Protein AF-A0A1J3IW34-F1 (afdb_monomer_lite)

Sequence (109 aa):
ADEKLFQKMSLVQQFISPVHLDIQPAFQNETSWLLAQKELQKINMYKTPRDKLMCILSCCKVISNLLLNASLASNENAPGADEFLPALIYVTIKANPPQFHSNLLYIQR

InterPro domains:
  IPR003123 VPS9 domain [PF02204] (33-109)
  IPR003123 VPS9 domain [PS51205] (1-109)
  IPR003123 VPS9 domain [SM00167] (32-109)
  IPR037191 VPS9 domain superfamily [G3DSA:1.20.1050.80] (1-109)
  IPR037191 VPS9 domain superfamily [SSF109993] (2-109)
  IPR045046 Vacuolar protein sorting-associated protein 9-like [PTHR23101] (1-109)

Foldseek 3Di:
DQVVLLVVLVVCLVPDALVVLVQDPLLRPPVLLVQLLVLLQCLVVDDDLVVSVVSVVSSLVSQQVSQQVSCVVVVHDRDDCSNRVSSSVSSCSNSSHGPVVVSVVRSVD

Secondary structure (DSSP, 8-state):
-HHHHHHHHHHHTTT--GGGGT--GGG--HHHHHHHHHHHHGGGG--SHHHHHHHHHHHHHHHHHHHHHHHHHHTPPPP-HHHHHHHHHHHHHHH--TTHHHHHHHHH-

Structure (mmCIF, N/CA/C/O backbone):
data_AF-A0A1J3IW34-F1
#
_entry.id   AF-A0A1J3IW34-F1
#
loop_
_atom_site.group_PDB
_atom_site.id
_atom_site.type_symbol
_atom_site.label_atom_id
_atom_site.label_alt_id
_atom_site.label_comp_id
_atom_site.label_asym_id
_atom_site.label_entity_id
_atom_site.label_seq_id
_atom_site.pdbx_PDB_ins_code
_atom_site.Cartn_x
_atom_site.Cartn_y
_atom_site.Cartn_z
_atom_site.occupancy
_atom_site.B_iso_or_equiv
_atom_site.auth_seq_id
_atom_site.auth_comp_id
_atom_site.auth_asym_id
_atom_site.auth_atom_id
_atom_site.pdbx_PDB_model_num
ATOM 1 N N . ALA A 1 1 ? -16.166 -4.151 7.795 1.00 92.88 1 ALA A N 1
ATOM 2 C CA . ALA A 1 1 ? -15.427 -3.704 6.594 1.00 92.88 1 ALA A CA 1
ATOM 3 C C . ALA A 1 1 ? -13.929 -3.973 6.733 1.00 92.88 1 ALA A C 1
ATOM 5 O O . ALA A 1 1 ? -13.365 -4.578 5.830 1.00 92.88 1 ALA A O 1
ATOM 6 N N . ASP A 1 2 ? -13.314 -3.621 7.868 1.00 97.31 2 ASP A N 1
ATOM 7 C CA . ASP A 1 2 ? -11.896 -3.905 8.139 1.00 97.31 2 ASP A CA 1
ATOM 8 C C . ASP A 1 2 ? -11.517 -5.381 8.048 1.00 97.31 2 ASP A C 1
ATOM 10 O O . ASP A 1 2 ? -10.595 -5.718 7.319 1.00 97.31 2 ASP A O 1
ATOM 14 N N . GLU A 1 3 ? -12.251 -6.266 8.725 1.00 97.69 3 GLU A N 1
ATOM 15 C CA . GLU A 1 3 ? -11.946 -7.703 8.718 1.00 97.69 3 GLU A CA 1
ATOM 16 C C . GLU A 1 3 ? -11.982 -8.294 7.303 1.00 97.69 3 GLU A C 1
ATOM 18 O O . GLU A 1 3 ? -11.051 -8.981 6.892 1.00 97.69 3 GLU A O 1
ATOM 23 N N . LYS A 1 4 ? -13.003 -7.938 6.512 1.00 98.06 4 LYS A N 1
ATOM 24 C CA . LYS A 1 4 ? -13.114 -8.342 5.103 1.00 98.06 4 LYS A CA 1
ATOM 25 C C . LYS A 1 4 ? -11.906 -7.877 4.284 1.00 98.06 4 LYS A C 1
ATOM 27 O O . LYS A 1 4 ? -11.408 -8.632 3.452 1.00 98.06 4 LYS A O 1
ATOM 32 N N . LEU A 1 5 ? -11.455 -6.636 4.488 1.00 97.88 5 LEU A N 1
ATOM 33 C CA . LEU A 1 5 ? -10.304 -6.085 3.774 1.00 97.88 5 LEU A CA 1
ATOM 34 C C . LEU A 1 5 ? -9.008 -6.795 4.181 1.00 97.88 5 LEU A C 1
ATOM 36 O O . LEU A 1 5 ? -8.255 -7.224 3.309 1.00 97.88 5 LEU A O 1
ATOM 40 N N . PHE A 1 6 ? -8.800 -6.975 5.485 1.00 98.38 6 PHE A N 1
ATOM 41 C CA . PHE A 1 6 ? -7.631 -7.645 6.045 1.00 98.38 6 PHE A CA 1
ATOM 42 C C . PHE A 1 6 ? -7.535 -9.100 5.576 1.00 98.38 6 PHE A C 1
ATOM 44 O O . PHE A 1 6 ? -6.498 -9.511 5.065 1.00 98.38 6 PHE A O 1
ATOM 51 N N . GLN A 1 7 ? -8.629 -9.866 5.658 1.00 98.25 7 GLN A N 1
ATOM 52 C CA . GLN A 1 7 ? -8.683 -11.247 5.166 1.00 98.25 7 GLN A CA 1
ATOM 53 C C . GLN A 1 7 ? -8.373 -11.323 3.668 1.00 98.25 7 GLN A C 1
ATOM 55 O O . GLN A 1 7 ? -7.580 -12.161 3.240 1.00 98.25 7 GLN A O 1
ATOM 60 N N . LYS A 1 8 ? -8.946 -10.417 2.862 1.00 98.31 8 LYS A N 1
ATOM 61 C CA . LYS A 1 8 ? -8.681 -10.378 1.420 1.00 98.31 8 LYS A CA 1
ATOM 62 C C . LYS A 1 8 ? -7.201 -10.115 1.127 1.00 98.31 8 LYS A C 1
ATOM 64 O O . LYS A 1 8 ? -6.615 -10.833 0.322 1.00 98.31 8 LYS A O 1
ATOM 69 N N . MET A 1 9 ? -6.587 -9.132 1.787 1.00 98.19 9 MET A N 1
ATOM 70 C CA . MET A 1 9 ? -5.158 -8.841 1.624 1.00 98.19 9 MET A CA 1
ATOM 71 C C . MET A 1 9 ? -4.272 -9.989 2.129 1.00 98.19 9 MET A C 1
ATOM 73 O O . MET A 1 9 ? -3.288 -10.307 1.471 1.00 98.19 9 MET A O 1
ATOM 77 N N . SER A 1 10 ? -4.627 -10.659 3.233 1.00 98.06 10 SER A N 1
ATOM 78 C CA . SER A 1 10 ? -3.908 -11.833 3.765 1.00 98.06 10 SER A CA 1
ATOM 79 C C . SER A 1 10 ? -3.847 -13.010 2.791 1.00 98.06 10 SER A C 1
ATOM 81 O O . SER A 1 10 ? -2.852 -13.730 2.765 1.00 98.06 10 SER A O 1
ATOM 83 N N . LEU A 1 11 ? -4.891 -13.215 1.986 1.00 98.38 11 LEU A N 1
ATOM 84 C CA . LEU A 1 11 ? -4.902 -14.256 0.956 1.00 98.38 11 LEU A CA 1
ATOM 85 C C . LEU A 1 11 ? -4.132 -13.810 -0.291 1.00 98.38 11 LEU A C 1
ATOM 87 O O . LEU A 1 11 ? -3.254 -14.523 -0.766 1.00 98.38 11 LEU A O 1
ATOM 91 N N . VAL A 1 12 ? -4.423 -12.607 -0.797 1.00 98.00 12 VAL A N 1
ATOM 92 C CA . VAL A 1 12 ? -3.832 -12.097 -2.047 1.00 98.00 12 VAL A CA 1
ATOM 93 C C . VAL A 1 12 ? -2.321 -11.888 -1.924 1.00 98.00 12 VAL A C 1
ATOM 95 O O . VAL A 1 12 ? -1.583 -12.175 -2.866 1.00 98.00 12 VAL A O 1
ATOM 98 N N . GLN A 1 13 ? -1.829 -11.444 -0.763 1.00 96.56 13 GLN A N 1
ATOM 99 C CA . GLN A 1 13 ? -0.403 -11.165 -0.575 1.00 96.56 13 GLN A CA 1
ATOM 100 C C . GLN A 1 13 ? 0.506 -12.391 -0.768 1.00 96.56 13 GLN A C 1
ATOM 102 O O . GLN A 1 13 ? 1.691 -12.208 -1.051 1.00 96.56 13 GLN A O 1
ATOM 107 N N . GLN A 1 14 ? -0.034 -13.611 -0.639 1.00 96.56 14 GLN A N 1
ATOM 108 C CA . GLN A 1 14 ? 0.717 -14.869 -0.742 1.00 96.56 14 GLN A CA 1
ATOM 109 C C . GLN A 1 14 ? 1.160 -15.187 -2.173 1.00 96.56 14 GLN A C 1
ATOM 111 O O . GLN A 1 14 ? 2.164 -15.865 -2.355 1.00 96.56 14 GLN A O 1
ATOM 116 N N . PHE A 1 15 ? 0.430 -14.698 -3.179 1.00 95.94 15 PHE A N 1
ATOM 117 C CA . PHE A 1 15 ? 0.695 -15.016 -4.587 1.00 95.94 15 PHE A CA 1
ATOM 118 C C . PHE A 1 15 ? 0.824 -13.783 -5.484 1.00 95.94 15 PHE A C 1
ATOM 120 O O . PHE A 1 15 ? 1.317 -13.897 -6.605 1.00 95.94 15 PHE A O 1
ATOM 127 N N . ILE A 1 16 ? 0.399 -12.600 -5.023 1.00 94.88 16 ILE A N 1
ATOM 128 C CA . ILE A 1 16 ? 0.565 -11.379 -5.806 1.00 94.88 16 ILE A CA 1
ATOM 129 C C . ILE A 1 16 ? 2.051 -11.057 -5.981 1.00 94.88 16 ILE A C 1
ATOM 131 O O . ILE A 1 16 ? 2.840 -11.060 -5.029 1.00 94.88 16 ILE A O 1
ATOM 135 N N . SER A 1 17 ? 2.390 -10.729 -7.216 1.00 91.75 17 SER A N 1
ATOM 136 C CA . SER A 1 17 ? 3.710 -10.298 -7.666 1.00 91.75 17 SER A CA 1
ATOM 137 C C . SER A 1 17 ? 3.567 -9.011 -8.486 1.00 91.75 17 SER A C 1
ATOM 139 O O . SER A 1 17 ? 2.464 -8.735 -8.972 1.00 91.75 17 SER A O 1
ATOM 141 N N . PRO A 1 18 ? 4.644 -8.225 -8.660 1.00 91.31 18 PRO A N 1
ATOM 142 C CA . PRO A 1 18 ? 4.575 -6.920 -9.321 1.00 91.31 18 PRO A CA 1
ATOM 143 C C . PRO A 1 18 ? 3.959 -6.951 -10.732 1.00 91.31 18 PRO A C 1
ATOM 145 O O . PRO A 1 18 ? 3.214 -6.045 -11.098 1.00 91.31 18 PRO A O 1
ATOM 148 N N . VAL A 1 19 ? 4.189 -8.027 -11.492 1.00 91.50 19 VAL A N 1
ATOM 149 C CA . VAL A 1 19 ? 3.658 -8.190 -12.859 1.00 91.50 19 VAL A CA 1
ATOM 150 C C . VAL A 1 19 ? 2.131 -8.267 -12.924 1.00 91.50 19 VAL A C 1
ATOM 152 O O . VAL A 1 19 ? 1.557 -7.940 -13.951 1.00 91.50 19 VAL A O 1
ATOM 155 N N . HIS A 1 20 ? 1.454 -8.662 -11.841 1.00 93.75 20 HIS A N 1
ATOM 156 C CA . HIS A 1 20 ? -0.014 -8.705 -11.798 1.00 93.75 20 HIS A CA 1
ATOM 157 C C . HIS A 1 20 ? -0.658 -7.313 -11.729 1.00 93.75 20 HIS A C 1
ATOM 159 O O . HIS A 1 20 ? -1.878 -7.201 -11.830 1.00 93.75 20 HIS A O 1
ATOM 165 N N . LEU A 1 21 ? 0.144 -6.279 -11.475 1.00 93.69 21 LEU A N 1
ATOM 166 C CA . LEU A 1 21 ? -0.280 -4.886 -11.380 1.00 93.69 21 LEU A CA 1
ATOM 167 C C . LEU A 1 21 ? 0.435 -4.022 -12.430 1.00 93.69 21 LEU A C 1
ATOM 169 O O . LEU A 1 21 ? 0.526 -2.818 -12.252 1.00 93.69 21 LEU A O 1
ATOM 173 N N . ASP A 1 22 ? 0.988 -4.622 -13.487 1.00 90.69 22 ASP A N 1
ATOM 174 C CA . ASP A 1 22 ? 1.691 -3.903 -14.560 1.00 90.69 22 ASP A CA 1
ATOM 175 C C . ASP A 1 22 ? 2.930 -3.104 -14.094 1.00 90.69 22 ASP A C 1
ATO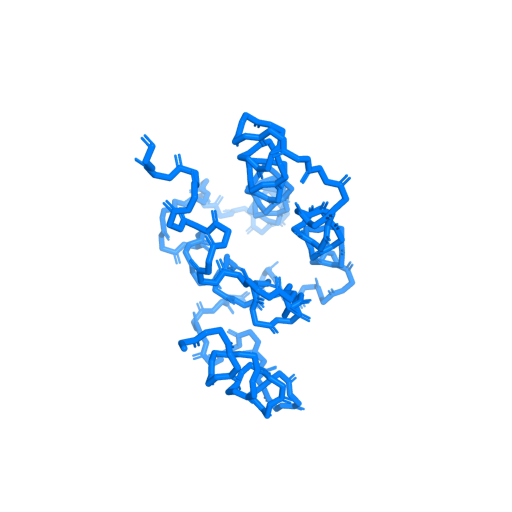M 177 O O . ASP A 1 22 ? 3.394 -2.180 -14.765 1.00 90.69 22 ASP A O 1
ATOM 181 N N . ILE A 1 23 ? 3.528 -3.486 -12.956 1.00 89.62 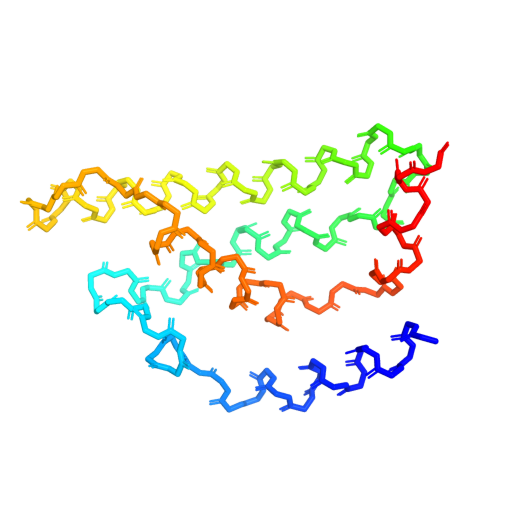23 ILE A N 1
ATOM 182 C CA . ILE A 1 23 ? 4.776 -2.883 -12.470 1.00 89.62 23 ILE A CA 1
ATOM 183 C C . ILE A 1 23 ? 5.942 -3.393 -13.325 1.00 89.62 23 ILE A C 1
ATOM 185 O O . ILE A 1 23 ? 6.290 -4.583 -13.290 1.00 89.62 23 ILE A O 1
ATOM 189 N N . GLN A 1 24 ? 6.573 -2.478 -14.067 1.00 84.88 24 GLN A N 1
ATOM 190 C CA . GLN A 1 24 ? 7.653 -2.818 -14.997 1.00 84.88 24 GLN A CA 1
ATOM 191 C C . GLN A 1 24 ? 8.849 -3.472 -14.282 1.00 84.88 24 GLN A C 1
ATOM 193 O O . GLN A 1 24 ? 9.141 -3.123 -13.134 1.00 84.88 24 GLN A O 1
ATOM 198 N N . PRO A 1 25 ? 9.588 -4.380 -14.953 1.00 80.31 25 PRO A N 1
ATOM 199 C CA . PRO A 1 25 ? 10.768 -5.058 -14.404 1.00 80.31 25 PRO A CA 1
ATOM 200 C C . PRO A 1 25 ? 11.810 -4.139 -13.767 1.00 80.31 25 PRO A C 1
ATOM 202 O O . PRO A 1 25 ? 12.392 -4.499 -12.743 1.00 80.31 25 PRO A O 1
ATOM 205 N N . ALA A 1 26 ? 11.985 -2.932 -14.314 1.00 75.31 26 ALA A N 1
ATOM 206 C CA . ALA A 1 26 ? 12.877 -1.907 -13.772 1.00 75.31 26 ALA A CA 1
ATOM 207 C C . ALA A 1 26 ? 12.572 -1.547 -12.301 1.00 75.31 26 ALA A C 1
ATOM 209 O O . ALA A 1 26 ? 13.463 -1.119 -11.570 1.00 75.31 26 ALA A O 1
ATOM 210 N N . PHE A 1 27 ? 11.342 -1.789 -11.835 1.00 72.44 27 PHE A N 1
ATOM 211 C CA . PHE A 1 27 ? 10.851 -1.438 -10.501 1.00 72.44 27 PHE A CA 1
ATOM 212 C C . PHE A 1 27 ? 10.636 -2.660 -9.580 1.00 72.44 27 PHE A C 1
ATOM 214 O O . PHE A 1 27 ? 10.049 -2.542 -8.507 1.00 72.44 27 PHE A O 1
ATOM 221 N N . GLN A 1 28 ? 11.091 -3.863 -9.952 1.00 69.00 28 GLN A N 1
ATOM 222 C CA . GLN A 1 28 ? 10.702 -5.111 -9.267 1.00 69.00 28 GLN A CA 1
ATOM 223 C C . GLN A 1 28 ? 11.547 -5.511 -8.046 1.00 69.00 28 GLN A C 1
ATOM 225 O O . GLN A 1 28 ? 11.384 -6.618 -7.534 1.00 69.00 28 GLN A O 1
ATOM 230 N N . ASN A 1 29 ? 12.427 -4.650 -7.526 1.00 71.94 29 ASN A N 1
ATOM 231 C CA . ASN A 1 29 ? 13.215 -5.005 -6.341 1.00 71.94 29 ASN A CA 1
ATOM 232 C C . ASN A 1 29 ? 12.316 -5.126 -5.092 1.00 71.94 29 ASN A C 1
ATOM 234 O O . ASN A 1 29 ? 11.950 -4.132 -4.467 1.00 71.94 29 ASN A O 1
ATOM 238 N N . GLU A 1 30 ? 11.959 -6.357 -4.717 1.00 65.69 30 GLU A N 1
ATOM 239 C CA . GLU A 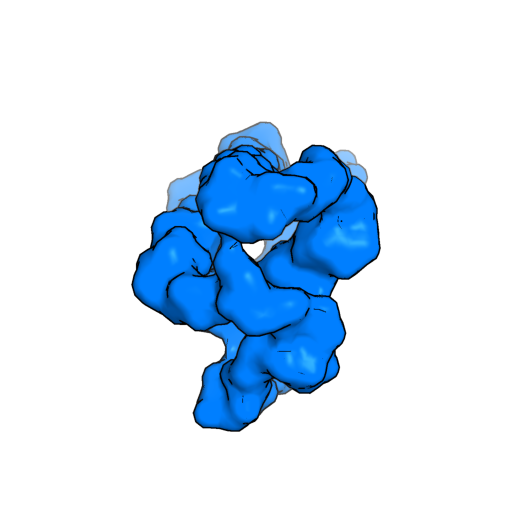1 30 ? 11.035 -6.631 -3.610 1.00 65.69 30 GLU A CA 1
ATOM 240 C C . GLU A 1 30 ? 11.521 -6.093 -2.262 1.00 65.69 30 GLU A C 1
ATOM 242 O O . GLU A 1 30 ? 10.731 -5.549 -1.485 1.00 65.69 30 GLU A O 1
ATOM 247 N N . THR A 1 31 ? 12.827 -6.178 -2.004 1.00 75.94 31 THR A N 1
ATOM 248 C CA . THR A 1 31 ? 13.441 -5.683 -0.766 1.00 75.94 31 THR A CA 1
ATOM 249 C C . THR A 1 31 ? 13.314 -4.166 -0.652 1.00 75.94 31 THR A C 1
ATOM 251 O O . THR A 1 31 ? 13.169 -3.638 0.452 1.00 75.94 31 THR A O 1
ATOM 254 N N . SER A 1 32 ? 13.308 -3.454 -1.783 1.00 79.62 32 SER A N 1
ATOM 255 C CA . SER A 1 32 ? 13.149 -1.999 -1.810 1.00 79.62 32 SER A CA 1
ATOM 256 C C . SER A 1 32 ? 11.798 -1.561 -1.246 1.00 79.62 32 SER A C 1
ATOM 258 O O . SER A 1 32 ? 11.725 -0.578 -0.509 1.00 79.62 32 SER A O 1
ATOM 260 N N . TRP A 1 33 ? 10.733 -2.325 -1.500 1.00 90.44 33 TRP A N 1
ATOM 261 C CA . TRP A 1 33 ? 9.378 -1.985 -1.061 1.00 90.44 33 TRP A CA 1
ATOM 262 C C . TRP A 1 33 ? 9.146 -2.168 0.443 1.00 90.44 33 TRP A C 1
ATOM 264 O O . TRP A 1 33 ? 8.198 -1.599 0.990 1.00 90.44 33 TRP A O 1
ATOM 274 N N . LEU A 1 34 ? 10.011 -2.918 1.135 1.00 93.88 34 LEU A N 1
ATOM 275 C CA . LEU A 1 34 ? 9.866 -3.213 2.563 1.00 93.88 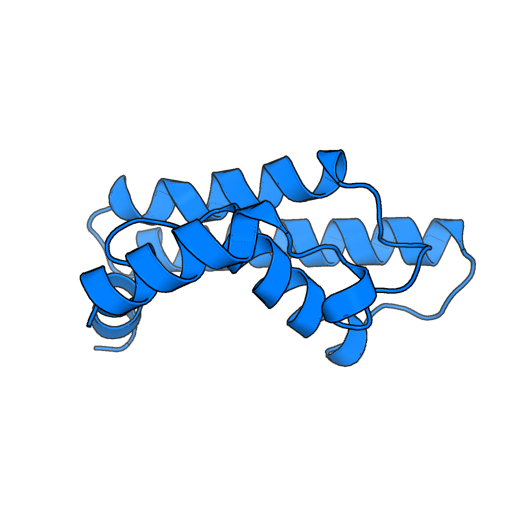34 LEU A CA 1
ATOM 276 C C . LEU A 1 34 ? 9.825 -1.941 3.424 1.00 93.88 34 LEU A C 1
ATOM 278 O O . LEU A 1 34 ? 9.099 -1.885 4.416 1.00 93.88 34 LEU A O 1
ATOM 282 N N . LEU A 1 35 ? 10.579 -0.905 3.045 1.00 94.00 35 LEU A N 1
ATOM 283 C CA . LEU A 1 35 ? 10.582 0.370 3.765 1.00 94.00 35 LEU A CA 1
ATOM 284 C C . LEU A 1 35 ? 9.217 1.064 3.689 1.00 94.00 35 LEU A C 1
ATOM 286 O O . LEU A 1 35 ? 8.699 1.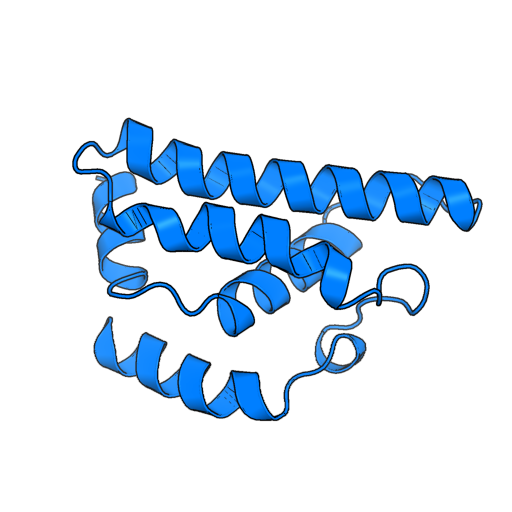500 4.715 1.00 94.00 35 LEU A O 1
ATOM 290 N N . ALA A 1 36 ? 8.600 1.103 2.505 1.00 96.44 36 ALA A N 1
ATOM 291 C CA . ALA A 1 36 ? 7.278 1.698 2.323 1.00 96.44 36 ALA A CA 1
ATOM 292 C C . ALA A 1 36 ? 6.203 0.929 3.110 1.00 96.44 36 ALA A C 1
ATOM 294 O O . ALA A 1 36 ? 5.370 1.534 3.785 1.00 96.44 36 ALA A O 1
ATOM 295 N N . GLN A 1 37 ? 6.281 -0.408 3.106 1.00 97.38 37 GLN A N 1
ATOM 296 C CA . GLN A 1 37 ? 5.377 -1.257 3.888 1.00 97.38 37 GLN A CA 1
ATOM 297 C C . GLN A 1 37 ? 5.461 -0.944 5.385 1.00 97.38 37 GLN A C 1
ATOM 299 O O . GLN A 1 37 ? 4.434 -0.758 6.040 1.00 97.38 37 GLN A O 1
ATOM 304 N N . LYS A 1 38 ? 6.684 -0.825 5.920 1.00 97.19 38 LYS A N 1
ATOM 305 C CA . LYS A 1 38 ? 6.911 -0.489 7.329 1.00 97.19 38 LYS A CA 1
ATOM 306 C C . LYS A 1 38 ? 6.375 0.890 7.693 1.00 97.19 38 LYS A C 1
ATOM 308 O O . LYS A 1 38 ? 5.809 1.030 8.771 1.00 97.19 38 LYS A O 1
ATOM 313 N N . GLU A 1 39 ? 6.523 1.899 6.830 1.00 98.00 39 GLU A N 1
ATOM 314 C CA . GLU A 1 39 ? 5.927 3.220 7.080 1.00 98.00 39 GLU A CA 1
ATOM 315 C C . GLU A 1 39 ? 4.404 3.136 7.207 1.00 98.00 39 GLU A C 1
ATOM 317 O O . GLU A 1 39 ? 3.833 3.689 8.148 1.00 98.00 39 GLU A O 1
ATOM 322 N N . LEU A 1 40 ? 3.746 2.382 6.321 1.00 98.06 40 LEU A N 1
ATOM 323 C CA . LEU A 1 40 ? 2.294 2.228 6.352 1.00 98.06 40 LEU A CA 1
ATOM 324 C C . LEU A 1 40 ? 1.810 1.446 7.586 1.00 98.06 40 LEU A C 1
ATOM 326 O O . LEU A 1 40 ? 0.795 1.800 8.187 1.00 98.06 40 LEU A O 1
ATOM 330 N N . GLN A 1 41 ? 2.551 0.420 8.015 1.00 98.19 41 GLN A N 1
ATOM 331 C CA . GLN A 1 41 ? 2.220 -0.390 9.196 1.00 98.19 41 GLN A CA 1
ATOM 332 C C . GLN A 1 41 ? 2.224 0.407 10.511 1.00 98.19 41 GLN A C 1
ATOM 334 O O . GLN A 1 41 ? 1.534 0.028 11.460 1.00 98.19 41 GLN A O 1
ATOM 339 N N . LYS A 1 42 ? 2.925 1.548 10.572 1.00 98.19 42 LYS A N 1
ATOM 340 C CA . LYS A 1 42 ? 2.934 2.424 11.756 1.00 98.19 42 LYS A CA 1
ATOM 341 C C . LYS A 1 42 ? 1.602 3.134 12.004 1.00 98.19 42 LYS A C 1
ATOM 343 O O . LYS A 1 42 ? 1.426 3.702 13.078 1.00 98.19 42 LYS A O 1
ATOM 348 N N . ILE A 1 43 ? 0.644 3.102 11.073 1.00 98.44 43 ILE A N 1
ATOM 349 C CA . ILE A 1 43 ? -0.614 3.864 11.174 1.00 98.44 43 ILE A CA 1
ATOM 350 C C . ILE A 1 43 ? -1.388 3.612 12.483 1.00 98.44 43 ILE A C 1
ATOM 352 O O . ILE A 1 43 ? -2.003 4.528 13.031 1.00 98.44 43 ILE A O 1
ATOM 356 N N . ASN A 1 44 ? -1.314 2.402 13.046 1.00 97.62 44 ASN A N 1
ATOM 357 C CA . ASN A 1 44 ? -1.974 2.064 14.315 1.00 97.62 44 ASN A CA 1
ATOM 358 C C . ASN A 1 44 ? -1.169 2.430 15.568 1.00 97.62 44 ASN A C 1
ATOM 360 O O . ASN A 1 44 ? -1.703 2.354 16.670 1.00 97.62 44 ASN A O 1
ATOM 364 N N . MET A 1 45 ? 0.082 2.869 15.419 1.00 98.12 45 MET A N 1
ATOM 365 C CA . MET A 1 45 ? 0.885 3.397 16.527 1.00 98.12 45 MET A CA 1
ATOM 366 C C . MET A 1 45 ? 0.476 4.825 16.907 1.00 98.12 45 MET A C 1
ATOM 368 O O . MET A 1 45 ? 0.748 5.271 18.020 1.00 98.12 45 MET A O 1
ATOM 372 N N . TYR A 1 46 ? -0.195 5.540 16.000 1.00 98.06 46 TYR A N 1
ATOM 373 C CA . TYR A 1 46 ? -0.595 6.929 16.193 1.00 98.06 46 TYR A CA 1
ATOM 374 C C . TYR A 1 46 ? -2.100 7.071 16.421 1.00 98.06 46 TYR A C 1
ATOM 376 O O . TYR A 1 46 ? -2.906 6.309 15.885 1.00 98.06 46 TYR A O 1
ATOM 384 N N . LYS A 1 47 ? -2.489 8.081 17.208 1.00 96.44 47 LYS A N 1
ATOM 385 C CA . LYS A 1 47 ? -3.893 8.352 17.569 1.00 96.44 47 LYS A CA 1
ATOM 386 C C . LYS A 1 47 ? -4.511 9.513 16.787 1.00 96.44 47 LYS A C 1
ATOM 388 O O . LYS A 1 47 ? -5.716 9.506 16.542 1.00 96.44 47 LYS A O 1
ATOM 393 N N . THR A 1 48 ? -3.715 10.513 16.406 1.00 97.75 48 THR A N 1
ATOM 394 C CA . THR A 1 48 ? -4.236 11.716 15.742 1.00 97.75 48 THR A CA 1
ATOM 395 C C . THR A 1 48 ? -4.436 11.471 14.238 1.00 97.75 48 THR A C 1
ATOM 397 O O . THR A 1 48 ? -3.642 10.741 13.637 1.00 97.75 48 THR A O 1
ATOM 400 N N . PRO A 1 49 ? -5.460 12.074 13.599 1.00 97.88 49 PRO A N 1
ATOM 401 C CA . PRO A 1 49 ? -5.653 11.976 12.148 1.00 97.88 49 PRO A CA 1
ATOM 402 C C . PRO A 1 49 ? -4.421 12.443 11.366 1.00 97.88 49 PRO A C 1
ATOM 404 O O . PRO A 1 49 ? -4.009 11.802 10.401 1.00 97.88 49 PRO A O 1
ATOM 407 N N . ARG A 1 50 ? -3.784 13.524 11.837 1.00 98.06 50 ARG A N 1
ATOM 408 C CA . ARG A 1 50 ? -2.574 14.091 11.236 1.00 98.06 50 ARG A CA 1
ATOM 409 C C . ARG A 1 50 ? -1.429 13.084 11.216 1.00 98.06 50 ARG A C 1
ATOM 411 O O . ARG A 1 50 ? -0.850 12.859 10.161 1.00 98.06 50 ARG A O 1
ATOM 418 N N . ASP A 1 51 ? -1.116 12.466 12.350 1.00 98.19 51 ASP A N 1
ATOM 419 C CA . ASP A 1 51 ? 0.012 11.533 12.434 1.00 98.19 51 ASP A CA 1
ATOM 420 C C . ASP A 1 51 ? -0.256 10.252 11.632 1.00 98.19 51 ASP A C 1
ATOM 422 O O . ASP A 1 51 ? 0.637 9.738 10.962 1.00 98.19 51 ASP A O 1
ATOM 426 N N . LYS A 1 52 ? -1.510 9.779 11.613 1.00 98.50 52 LYS A N 1
ATOM 427 C CA . LYS A 1 52 ? -1.924 8.661 10.753 1.00 98.50 52 LYS A CA 1
ATOM 428 C C . LYS A 1 52 ? -1.755 8.988 9.267 1.00 98.50 52 LYS A C 1
ATOM 430 O O . LYS A 1 52 ? -1.233 8.165 8.516 1.00 98.50 52 LYS A O 1
ATOM 435 N N . LEU A 1 53 ? -2.139 10.196 8.847 1.00 98.44 53 LEU A N 1
ATOM 436 C CA . LEU A 1 53 ? -1.920 10.676 7.482 1.00 98.44 53 LEU A CA 1
ATOM 437 C C . LEU A 1 53 ? -0.424 10.780 7.158 1.00 98.44 53 LEU A C 1
ATOM 439 O O . LEU A 1 53 ? -0.016 10.432 6.052 1.00 98.44 53 LEU A O 1
ATOM 443 N N . MET A 1 54 ? 0.412 11.180 8.120 1.00 98.31 54 MET A N 1
ATOM 444 C CA . MET A 1 54 ? 1.863 11.211 7.928 1.00 98.31 54 MET A CA 1
ATOM 445 C C . MET A 1 54 ? 2.445 9.823 7.635 1.00 98.31 54 MET A C 1
ATOM 447 O O . MET A 1 54 ? 3.351 9.741 6.812 1.00 98.31 54 MET A O 1
ATOM 451 N N . CYS A 1 55 ? 1.919 8.733 8.205 1.00 98.25 55 CYS A N 1
ATOM 452 C CA . CYS A 1 55 ? 2.337 7.373 7.827 1.00 98.25 55 CYS A CA 1
ATOM 453 C C . CYS A 1 55 ? 2.068 7.077 6.345 1.00 98.25 55 CYS A C 1
ATOM 455 O O . CYS A 1 55 ? 2.935 6.551 5.647 1.00 98.25 55 CYS A O 1
ATOM 457 N N . ILE A 1 56 ? 0.883 7.458 5.855 1.00 98.38 56 ILE A N 1
ATOM 458 C CA . ILE A 1 56 ? 0.500 7.289 4.447 1.00 98.38 56 ILE A CA 1
ATOM 459 C C . ILE A 1 56 ? 1.420 8.129 3.555 1.00 98.38 56 ILE A C 1
ATOM 461 O O . ILE A 1 56 ? 1.991 7.611 2.601 1.00 98.38 56 ILE A O 1
ATOM 465 N N . LEU A 1 57 ? 1.636 9.404 3.895 1.00 98.31 57 LEU A N 1
ATOM 466 C CA . LEU A 1 57 ? 2.511 10.295 3.128 1.00 98.31 57 LEU A CA 1
ATOM 467 C C . LEU A 1 57 ? 3.973 9.830 3.130 1.00 98.31 57 LEU A C 1
ATOM 469 O O . LEU A 1 57 ? 4.641 9.934 2.103 1.00 98.31 57 LEU A O 1
ATOM 473 N N . SER A 1 58 ? 4.478 9.308 4.249 1.00 98.00 58 SER A N 1
ATOM 474 C CA . SER A 1 58 ? 5.821 8.723 4.330 1.00 98.00 58 SER A CA 1
ATOM 475 C C . SER A 1 58 ? 5.945 7.487 3.443 1.00 98.00 58 SER A C 1
ATOM 477 O O . SER A 1 58 ? 6.910 7.387 2.690 1.00 98.00 58 SER A O 1
ATOM 479 N N . CYS A 1 59 ? 4.947 6.597 3.453 1.00 98.12 59 CYS A N 1
ATOM 480 C CA . CYS A 1 59 ? 4.874 5.463 2.529 1.00 98.12 59 CYS A CA 1
ATOM 481 C C . CYS A 1 59 ? 4.920 5.932 1.062 1.00 98.12 59 CYS A C 1
ATOM 483 O O . CYS A 1 59 ? 5.771 5.475 0.299 1.00 98.12 59 CYS A O 1
ATOM 485 N N . CYS A 1 60 ? 4.088 6.912 0.690 1.00 97.94 60 CYS A N 1
ATOM 486 C CA . CYS A 1 60 ? 4.070 7.482 -0.660 1.00 97.94 60 CYS A CA 1
ATOM 487 C C . CYS A 1 60 ? 5.429 8.073 -1.063 1.00 97.94 60 CYS A C 1
ATOM 489 O O . CYS A 1 60 ? 5.910 7.797 -2.156 1.00 97.94 60 CYS A O 1
ATOM 491 N N . LYS A 1 61 ? 6.089 8.835 -0.180 1.00 96.88 61 LYS A N 1
ATOM 492 C CA . LYS A 1 61 ? 7.421 9.407 -0.450 1.00 96.88 61 LYS A CA 1
ATOM 493 C C . LYS A 1 61 ? 8.473 8.334 -0.700 1.00 96.88 61 LYS A C 1
ATOM 495 O O . LYS A 1 61 ? 9.286 8.482 -1.607 1.00 96.88 61 LYS A O 1
ATOM 500 N N . VAL A 1 62 ? 8.460 7.259 0.091 1.00 95.56 62 VAL A N 1
ATOM 501 C CA . VAL A 1 62 ? 9.376 6.132 -0.121 1.00 95.56 62 VAL A CA 1
ATOM 502 C C . VAL A 1 62 ? 9.115 5.501 -1.488 1.00 95.56 62 VAL A C 1
ATOM 504 O O . VAL A 1 62 ? 10.066 5.310 -2.238 1.00 95.56 62 VAL A O 1
ATOM 507 N N . ILE A 1 63 ? 7.852 5.256 -1.852 1.00 95.19 63 ILE A N 1
ATOM 508 C CA . ILE A 1 63 ? 7.490 4.716 -3.172 1.00 95.19 63 ILE A CA 1
ATOM 509 C C . ILE A 1 63 ? 7.994 5.626 -4.298 1.00 95.19 63 ILE A C 1
ATOM 511 O O . ILE A 1 63 ? 8.692 5.151 -5.190 1.00 95.19 63 ILE A O 1
ATOM 515 N N . SER A 1 64 ? 7.706 6.929 -4.243 1.00 94.50 64 SER A N 1
ATOM 516 C CA . SER A 1 64 ? 8.136 7.883 -5.272 1.00 94.50 64 SER A CA 1
ATOM 517 C C . SER A 1 64 ? 9.657 7.931 -5.423 1.00 94.50 64 SER A C 1
ATOM 519 O O . SER A 1 64 ? 10.154 7.945 -6.544 1.00 94.50 64 SER A O 1
ATOM 521 N N . ASN A 1 65 ? 10.406 7.899 -4.316 1.00 92.94 65 ASN A N 1
ATOM 522 C CA . ASN A 1 65 ? 11.869 7.890 -4.359 1.00 92.94 65 ASN A CA 1
ATOM 523 C C . ASN A 1 65 ? 12.422 6.603 -4.983 1.00 92.94 65 ASN A C 1
ATOM 525 O O . ASN A 1 65 ? 13.400 6.651 -5.723 1.00 92.94 65 ASN A O 1
ATOM 529 N N . LEU A 1 66 ? 11.808 5.452 -4.695 1.00 91.94 66 LEU A N 1
ATOM 530 C CA . LEU A 1 66 ? 12.210 4.174 -5.284 1.00 91.94 66 LEU A CA 1
ATOM 531 C C . LEU A 1 66 ? 11.960 4.146 -6.790 1.00 91.94 66 LEU A C 1
ATOM 533 O O . LEU A 1 66 ? 12.854 3.761 -7.541 1.00 91.94 66 LEU A O 1
ATOM 537 N N . LEU A 1 67 ? 10.783 4.601 -7.225 1.00 91.75 67 LEU A N 1
ATOM 538 C CA . LEU A 1 67 ? 10.453 4.708 -8.644 1.00 91.75 67 LEU A CA 1
ATOM 539 C C . LEU A 1 67 ? 11.391 5.690 -9.356 1.00 91.75 67 LEU A C 1
ATOM 541 O O . LEU A 1 67 ? 11.901 5.382 -10.428 1.00 91.75 67 LEU A O 1
ATOM 545 N N . LEU A 1 68 ? 11.691 6.837 -8.741 1.00 91.00 68 LEU A N 1
ATOM 546 C CA . LEU A 1 68 ? 12.617 7.809 -9.316 1.00 91.00 68 LEU A CA 1
ATOM 547 C C . LEU A 1 68 ? 14.019 7.207 -9.481 1.00 91.00 68 LEU A C 1
ATOM 549 O O . LEU A 1 68 ? 14.591 7.275 -10.565 1.00 91.00 68 LEU A O 1
ATOM 553 N N . ASN A 1 69 ? 14.554 6.556 -8.447 1.00 88.75 69 ASN A N 1
ATOM 554 C CA . ASN A 1 69 ? 15.878 5.933 -8.509 1.00 88.75 69 ASN A CA 1
ATOM 555 C C . ASN A 1 69 ? 15.960 4.836 -9.577 1.00 88.75 69 ASN A C 1
ATOM 557 O O . ASN A 1 69 ? 16.968 4.729 -10.271 1.00 88.75 69 ASN A O 1
ATOM 561 N N . ALA A 1 70 ? 14.903 4.038 -9.716 1.00 87.62 70 ALA A N 1
ATOM 562 C CA . ALA A 1 70 ? 14.816 3.025 -10.756 1.00 87.62 70 ALA A CA 1
ATOM 563 C C . ALA A 1 70 ? 14.760 3.651 -12.159 1.00 87.62 70 ALA A C 1
ATOM 565 O O . ALA A 1 70 ? 15.533 3.229 -13.012 1.00 87.62 70 ALA A O 1
ATOM 566 N N . SER A 1 71 ? 13.961 4.708 -12.369 1.00 88.12 71 SER A N 1
ATOM 567 C CA . SER A 1 71 ? 13.897 5.420 -13.660 1.00 88.12 71 SER A CA 1
ATOM 568 C C . SER A 1 71 ? 15.247 6.023 -14.069 1.00 88.12 71 SER A C 1
ATOM 570 O O . SER A 1 71 ? 15.656 5.933 -15.225 1.00 88.12 71 SER A O 1
ATOM 572 N N . LEU A 1 72 ? 15.998 6.565 -13.100 1.00 87.62 72 LEU A N 1
ATOM 573 C CA . LEU A 1 72 ? 17.349 7.084 -13.323 1.00 87.62 72 LEU A CA 1
ATOM 574 C C . LEU A 1 72 ? 18.336 5.973 -13.705 1.00 87.62 72 LEU A C 1
ATOM 576 O O . LEU A 1 72 ? 19.249 6.211 -14.489 1.00 87.62 72 LEU A O 1
ATOM 580 N N . ALA A 1 73 ? 18.160 4.764 -13.166 1.00 85.94 73 ALA A N 1
ATOM 581 C CA . ALA A 1 73 ? 18.991 3.613 -13.503 1.00 85.94 73 ALA A CA 1
ATOM 582 C C . ALA A 1 73 ? 18.632 2.996 -14.869 1.00 85.94 73 ALA A C 1
ATOM 584 O O . ALA A 1 73 ? 19.516 2.466 -15.541 1.00 85.94 73 ALA A O 1
ATOM 585 N N . SER A 1 74 ? 17.363 3.068 -15.287 1.00 84.12 74 SER A N 1
ATOM 586 C CA . SER A 1 74 ? 16.871 2.547 -16.571 1.00 84.12 74 SER A CA 1
ATOM 587 C C . SER A 1 74 ? 16.913 3.564 -17.723 1.00 84.12 74 SER A C 1
ATOM 589 O O . SER A 1 74 ? 16.638 3.184 -18.859 1.00 84.12 74 SER A O 1
ATOM 591 N N . ASN A 1 75 ? 17.305 4.824 -17.471 1.00 82.44 75 ASN A N 1
ATOM 592 C CA . ASN A 1 75 ? 17.182 5.951 -18.414 1.00 82.44 75 ASN A CA 1
ATOM 593 C C . ASN A 1 75 ? 15.747 6.133 -18.948 1.00 82.44 75 ASN A C 1
ATOM 595 O O . ASN A 1 75 ? 15.540 6.508 -20.104 1.00 82.44 75 ASN A O 1
ATOM 599 N N . GLU A 1 76 ? 14.757 5.854 -18.105 1.00 80.00 76 GLU A N 1
ATOM 600 C CA . GLU A 1 76 ? 13.344 6.063 -18.410 1.00 80.00 76 GLU A CA 1
ATOM 601 C C . GLU A 1 76 ? 12.879 7.454 -17.964 1.00 80.00 76 GLU A C 1
ATOM 603 O O . GLU A 1 76 ? 13.564 8.178 -17.236 1.00 80.00 76 GLU A O 1
ATOM 608 N N . ASN A 1 77 ? 11.688 7.843 -18.419 1.00 84.12 77 ASN A N 1
ATOM 609 C CA . ASN A 1 77 ? 11.064 9.088 -17.988 1.00 84.12 77 ASN A CA 1
ATOM 610 C C . ASN A 1 77 ? 10.750 9.060 -16.487 1.00 84.12 77 ASN A C 1
ATOM 612 O O . ASN A 1 77 ? 10.582 8.001 -15.881 1.00 84.12 77 ASN A O 1
ATOM 616 N N . ALA A 1 78 ? 10.628 10.251 -15.897 1.00 86.12 78 ALA A N 1
ATOM 617 C CA . ALA A 1 78 ? 10.229 10.379 -14.504 1.00 86.12 78 ALA A CA 1
ATOM 618 C C . ALA A 1 78 ? 8.872 9.684 -14.261 1.00 86.12 78 ALA A C 1
ATOM 620 O O . ALA A 1 78 ? 7.947 9.879 -15.056 1.00 86.12 78 ALA A O 1
ATOM 621 N N . PRO A 1 79 ? 8.737 8.910 -13.170 1.00 88.94 79 PRO A N 1
ATOM 622 C CA . PRO A 1 79 ? 7.540 8.125 -12.902 1.00 88.94 79 PRO A CA 1
ATOM 623 C C . PRO A 1 79 ? 6.335 9.026 -12.617 1.00 88.94 79 PRO A C 1
ATOM 625 O O . PRO A 1 79 ? 6.426 9.997 -11.858 1.00 88.94 79 PRO A O 1
ATOM 628 N N . GLY A 1 80 ? 5.200 8.675 -13.210 1.00 91.38 80 GLY A N 1
ATOM 629 C CA . GLY A 1 80 ? 3.914 9.332 -13.040 1.00 91.38 80 GLY A CA 1
ATOM 630 C C . GLY A 1 80 ? 2.943 8.521 -12.182 1.00 91.38 80 GLY A C 1
ATOM 631 O O . GLY A 1 80 ? 3.325 7.697 -11.348 1.00 91.38 80 GLY A O 1
ATOM 632 N N . ALA A 1 81 ? 1.647 8.782 -12.371 1.00 93.44 81 ALA A N 1
ATOM 633 C CA . ALA A 1 81 ? 0.582 8.067 -11.667 1.00 93.44 81 ALA A CA 1
ATOM 634 C C . ALA A 1 81 ? 0.479 6.593 -12.096 1.00 93.44 81 ALA A C 1
ATOM 636 O O . ALA A 1 81 ? 0.128 5.753 -11.265 1.00 93.44 81 ALA A O 1
ATOM 637 N N . ASP A 1 82 ? 0.819 6.298 -13.352 1.00 91.00 82 ASP A N 1
ATOM 638 C CA . ASP A 1 82 ? 0.743 4.959 -13.937 1.00 91.00 82 ASP A CA 1
ATOM 639 C C . ASP A 1 82 ? 1.797 4.017 -13.341 1.00 91.00 82 ASP A C 1
ATOM 641 O O . ASP A 1 82 ? 1.523 2.840 -13.137 1.00 91.00 82 ASP A O 1
ATOM 645 N N . GLU A 1 83 ? 2.958 4.535 -12.933 1.00 91.75 83 GLU A N 1
ATOM 646 C CA . GLU A 1 83 ? 3.950 3.771 -12.168 1.00 91.75 83 GLU A CA 1
ATOM 647 C C . GLU A 1 83 ? 3.644 3.788 -10.661 1.00 91.75 83 GLU A C 1
ATOM 649 O O . GLU A 1 83 ? 3.853 2.801 -9.949 1.00 91.75 83 GLU A O 1
ATOM 654 N N . PHE A 1 84 ? 3.141 4.915 -10.146 1.00 94.81 84 PHE A N 1
ATOM 655 C CA . PHE A 1 84 ? 2.940 5.116 -8.712 1.00 94.81 84 PHE A CA 1
ATOM 656 C C . PHE A 1 84 ? 1.772 4.314 -8.135 1.00 94.81 84 PHE A C 1
ATOM 658 O O . PHE A 1 84 ? 1.916 3.678 -7.086 1.00 94.81 84 PHE A O 1
ATOM 665 N N . LEU A 1 85 ? 0.599 4.361 -8.771 1.00 96.69 85 LEU A N 1
ATOM 666 C CA . LEU A 1 85 ? -0.612 3.759 -8.218 1.00 96.69 85 LEU A CA 1
ATOM 667 C C . LEU A 1 85 ? -0.494 2.228 -8.100 1.00 96.69 85 LEU A C 1
ATOM 669 O O . LEU A 1 85 ? -0.797 1.711 -7.019 1.00 96.69 85 LEU A O 1
ATOM 673 N N . PRO A 1 86 ? 0.000 1.491 -9.114 1.00 96.00 86 PRO A N 1
ATOM 674 C CA . PRO A 1 86 ? 0.278 0.068 -8.970 1.00 96.00 86 PRO A CA 1
ATOM 675 C C . PRO A 1 86 ? 1.232 -0.270 -7.829 1.00 96.00 86 PRO A C 1
ATOM 677 O O . PRO A 1 86 ? 0.956 -1.177 -7.039 1.00 96.00 86 PRO A O 1
ATOM 680 N N . ALA A 1 87 ? 2.322 0.491 -7.690 1.00 94.94 87 ALA A N 1
ATOM 681 C CA . ALA A 1 87 ? 3.283 0.302 -6.610 1.00 94.94 87 ALA A CA 1
ATOM 682 C C . ALA A 1 87 ? 2.636 0.531 -5.235 1.00 94.94 87 ALA A C 1
ATOM 684 O O . ALA A 1 87 ? 2.834 -0.263 -4.314 1.00 94.94 87 ALA A O 1
ATOM 685 N N . LEU A 1 88 ? 1.796 1.561 -5.099 1.00 97.44 88 LEU A N 1
ATOM 686 C CA . LEU A 1 88 ? 1.050 1.823 -3.869 1.00 97.44 88 LEU A CA 1
ATOM 687 C C . LEU A 1 88 ? 0.062 0.698 -3.545 1.00 97.44 88 LEU A C 1
ATOM 689 O O . LEU A 1 88 ? -0.024 0.289 -2.385 1.00 97.44 88 LEU A O 1
ATOM 693 N N . ILE A 1 89 ? -0.654 0.165 -4.537 1.00 97.62 89 ILE A N 1
ATOM 694 C CA . ILE A 1 89 ? -1.563 -0.974 -4.348 1.00 97.62 89 ILE A CA 1
ATOM 695 C C . ILE A 1 89 ? -0.773 -2.197 -3.872 1.00 97.62 89 ILE A C 1
ATOM 697 O O . ILE A 1 89 ? -1.139 -2.808 -2.865 1.00 97.62 89 ILE A O 1
ATOM 701 N N . TYR A 1 90 ? 0.335 -2.516 -4.545 1.00 96.38 90 TYR A N 1
ATOM 702 C CA . TYR A 1 90 ? 1.206 -3.637 -4.195 1.00 96.38 90 TYR A CA 1
ATOM 703 C C . TYR A 1 90 ? 1.731 -3.529 -2.761 1.00 96.38 90 TYR A C 1
ATOM 705 O O . TYR A 1 90 ? 1.550 -4.445 -1.955 1.00 96.38 90 TYR A O 1
ATOM 713 N N . VAL A 1 91 ? 2.321 -2.379 -2.418 1.00 96.94 91 VAL A N 1
ATOM 714 C CA . VAL A 1 91 ? 2.838 -2.087 -1.076 1.00 96.94 91 VAL A CA 1
ATOM 715 C C . VAL A 1 91 ? 1.733 -2.190 -0.033 1.00 96.94 91 VAL A C 1
ATOM 717 O O . VAL A 1 91 ? 1.949 -2.793 1.014 1.00 96.94 91 VAL A O 1
ATOM 720 N N . THR A 1 92 ? 0.543 -1.658 -0.310 1.00 98.25 92 THR A N 1
ATOM 721 C CA . THR A 1 92 ? -0.586 -1.713 0.629 1.00 98.25 92 THR A CA 1
ATOM 722 C C . THR A 1 92 ? -1.020 -3.153 0.904 1.00 98.25 92 THR A C 1
ATOM 724 O O . THR A 1 92 ? -1.218 -3.520 2.063 1.00 98.25 92 THR A O 1
ATOM 727 N N . ILE A 1 93 ? -1.118 -3.989 -0.137 1.00 97.94 93 ILE A N 1
ATOM 728 C CA . ILE A 1 93 ? -1.479 -5.408 -0.003 1.00 97.94 93 ILE A CA 1
ATOM 729 C C . ILE A 1 93 ? -0.416 -6.170 0.795 1.00 97.94 93 ILE A C 1
ATOM 731 O O . ILE A 1 93 ? -0.770 -6.939 1.686 1.00 97.94 93 ILE A O 1
ATOM 735 N N . L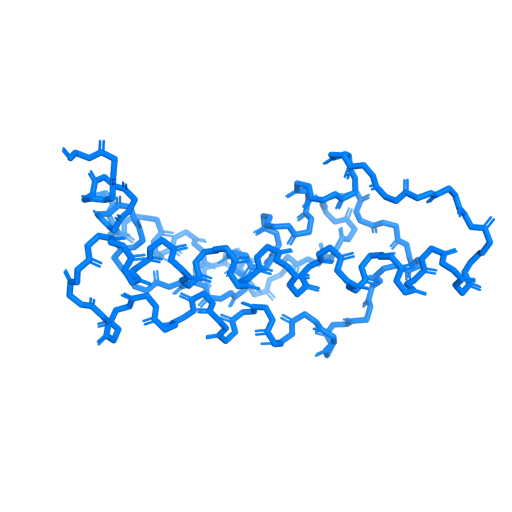YS A 1 94 ? 0.875 -5.949 0.504 1.00 96.25 94 LYS A N 1
ATOM 736 C CA . LYS A 1 94 ? 1.984 -6.601 1.221 1.00 96.25 94 LYS A CA 1
ATOM 737 C C . LYS A 1 94 ? 2.105 -6.122 2.672 1.00 96.25 94 LYS A C 1
ATOM 739 O O . LYS A 1 94 ? 2.376 -6.926 3.554 1.00 96.25 94 LYS A O 1
ATOM 744 N N . ALA A 1 95 ? 1.856 -4.841 2.938 1.00 97.50 95 ALA A N 1
ATOM 745 C CA . ALA A 1 95 ? 1.877 -4.282 4.287 1.00 97.50 95 ALA A CA 1
ATOM 746 C C . ALA A 1 95 ? 0.713 -4.787 5.154 1.00 97.50 95 ALA A C 1
ATOM 748 O O . ALA A 1 95 ? 0.897 -4.961 6.360 1.00 97.50 95 ALA A O 1
ATOM 749 N N . ASN A 1 96 ? -0.467 -4.972 4.544 1.00 98.19 96 ASN A N 1
ATOM 750 C CA . ASN A 1 96 ? -1.726 -5.382 5.175 1.00 98.19 96 ASN A CA 1
ATOM 751 C C . ASN A 1 96 ? -1.967 -4.741 6.564 1.00 98.19 96 ASN A C 1
ATOM 753 O O . ASN A 1 96 ? -2.084 -5.452 7.569 1.00 98.19 96 ASN A O 1
ATOM 757 N N . PRO A 1 97 ? -1.988 -3.396 6.665 1.00 98.00 97 PRO A N 1
ATOM 758 C CA . PRO A 1 97 ? -2.127 -2.716 7.948 1.00 98.00 97 PRO A CA 1
ATOM 759 C C . PRO A 1 97 ? -3.478 -3.060 8.612 1.00 98.00 97 PRO A C 1
ATOM 761 O O . PRO A 1 97 ? -4.523 -2.996 7.956 1.00 98.00 97 PRO A O 1
ATOM 764 N N . PRO A 1 98 ? -3.513 -3.388 9.919 1.00 97.94 98 PRO A N 1
ATOM 765 C CA . PRO A 1 98 ? -4.769 -3.680 10.605 1.00 97.94 98 PRO A CA 1
ATOM 766 C C . PRO A 1 98 ? -5.718 -2.476 10.584 1.00 97.94 98 PRO A C 1
ATOM 768 O O . PRO A 1 98 ? -5.278 -1.328 10.630 1.00 97.94 98 PRO A O 1
ATOM 771 N N . GLN A 1 99 ? -7.027 -2.725 10.557 1.00 97.94 99 GLN A N 1
ATOM 772 C CA . GLN A 1 99 ? -8.057 -1.676 10.619 1.00 97.94 99 GLN A CA 1
ATOM 773 C C . GLN A 1 99 ? -7.900 -0.571 9.551 1.00 97.94 99 GLN A C 1
ATOM 775 O O . GLN A 1 99 ? -8.214 0.597 9.795 1.00 97.94 99 GLN A O 1
ATOM 780 N N . PHE A 1 100 ? -7.354 -0.896 8.374 1.00 98.19 100 PHE A N 1
ATOM 781 C CA . PHE A 1 100 ? -7.015 0.116 7.374 1.00 98.19 100 PHE A CA 1
ATOM 782 C C . PHE A 1 100 ? -8.230 0.901 6.872 1.00 98.19 100 PHE A C 1
ATOM 784 O O . PHE A 1 100 ? -8.159 2.118 6.725 1.00 98.19 100 PHE A O 1
ATOM 791 N N . HIS A 1 101 ? -9.367 0.229 6.672 1.00 98.12 101 HIS A N 1
ATOM 792 C CA . HIS A 1 101 ? -10.594 0.884 6.226 1.00 98.12 101 HIS A CA 1
ATOM 793 C C . HIS A 1 101 ? -11.077 1.917 7.253 1.00 98.12 101 HIS A C 1
ATOM 795 O O . HIS A 1 101 ? -11.357 3.060 6.896 1.00 98.12 101 HIS A O 1
ATOM 801 N N . SER A 1 102 ? -11.106 1.541 8.532 1.00 98.38 102 SER A N 1
ATOM 802 C CA . SER A 1 102 ? -11.458 2.455 9.620 1.00 98.38 102 SER A CA 1
ATOM 803 C C . SER A 1 102 ? -10.454 3.600 9.771 1.00 98.38 102 SER A C 1
ATOM 805 O O . SER A 1 102 ? -10.866 4.736 9.993 1.00 98.38 102 SER A O 1
ATOM 807 N N . ASN A 1 103 ? -9.151 3.345 9.605 1.00 98.38 103 ASN A N 1
ATOM 808 C CA . ASN A 1 103 ? -8.130 4.396 9.638 1.00 98.38 103 ASN A CA 1
ATOM 809 C C . ASN A 1 103 ? -8.349 5.448 8.544 1.00 98.38 103 ASN A C 1
ATOM 811 O O . ASN A 1 103 ? -8.291 6.640 8.835 1.00 98.38 103 ASN A O 1
ATOM 815 N N . LEU A 1 104 ? -8.630 5.027 7.307 1.00 98.19 104 LEU A N 1
ATOM 816 C CA . LEU A 1 104 ? -8.891 5.952 6.201 1.00 98.19 104 LEU A CA 1
ATOM 817 C C . LEU A 1 104 ? -10.152 6.789 6.449 1.00 98.19 104 LEU A C 1
ATOM 819 O O . LEU A 1 104 ? -10.116 8.007 6.291 1.00 98.19 104 LEU A O 1
ATOM 823 N N . LEU A 1 105 ? -11.238 6.160 6.913 1.00 98.00 105 LEU A N 1
ATOM 824 C CA . LEU A 1 105 ? -12.466 6.877 7.274 1.00 98.00 105 LEU A CA 1
ATOM 825 C C . LEU A 1 105 ? -12.254 7.872 8.419 1.00 98.00 105 LEU A C 1
ATOM 827 O O . LEU A 1 105 ? -12.865 8.935 8.420 1.00 98.00 105 LEU A O 1
ATOM 831 N N . TYR A 1 106 ? -11.411 7.527 9.391 1.00 97.94 106 TYR A N 1
ATOM 832 C CA . TYR A 1 106 ? -11.081 8.401 10.512 1.00 97.94 106 TYR A CA 1
ATOM 833 C C . TYR A 1 106 ? -10.244 9.612 10.086 1.00 97.94 106 TYR A C 1
ATOM 835 O O . TYR A 1 106 ? -10.434 10.686 10.634 1.00 97.94 106 TYR A O 1
ATOM 843 N N . ILE A 1 107 ? -9.340 9.460 9.114 1.00 98.00 107 ILE A N 1
ATOM 844 C CA . ILE A 1 107 ? -8.547 10.578 8.575 1.00 98.00 107 ILE A CA 1
ATOM 845 C C . ILE A 1 107 ? -9.409 11.525 7.728 1.00 98.00 107 ILE A C 1
ATOM 847 O O . ILE A 1 107 ? -9.148 12.723 7.697 1.00 98.00 107 ILE A O 1
ATOM 851 N N . GLN A 1 108 ? -10.401 10.990 7.011 1.00 96.44 108 GLN A N 1
ATOM 852 C CA . GLN A 1 108 ? -11.260 11.764 6.111 1.00 96.44 108 GLN A CA 1
ATOM 853 C C . GLN A 1 108 ? -12.273 12.663 6.846 1.00 96.44 108 GLN A C 1
ATOM 855 O O . GLN A 1 108 ? -12.737 13.642 6.262 1.00 96.44 108 GLN A O 1
ATOM 860 N N . ARG A 1 109 ? -12.664 12.296 8.071 1.00 83.50 109 ARG A N 1
ATOM 861 C CA . ARG A 1 109 ? -13.664 13.005 8.885 1.00 83.50 109 ARG A CA 1
ATOM 862 C C . ARG A 1 109 ? -13.023 14.073 9.758 1.00 83.50 109 ARG A C 1
ATOM 864 O O . ARG A 1 109 ? -13.687 15.117 9.927 1.00 83.50 109 ARG A O 1
#

Organism: Noccaea caerulescens (NCBI:txid107243)

pLDDT: mean 93.38, std 7.06, range [65.69, 98.5]

Radius of gyration: 14.2 Å; chains: 1; bounding box: 34×29×36 Å